Protein AF-A0A7W8PCU0-F1 (afdb_monomer_lite)

Radius of gyration: 30.77 Å; chains: 1; bounding box: 67×65×90 Å

Sequence (155 aa):
MNQNNLSNNHLSSGPSEPGVAPESAHLERESLQGPQSVIIDLGQAIRDFENNVKYARVDIDPGDVLSDISKEIISKDYDKDAVFDFISDLRFNLEEKVRPNQMACIADAIEKLGMALVERLRQHNIYHPETGRFEYGFYGFAPGNMAVFRTLMRR

Structure (mmCIF, N/CA/C/O backbone):
data_AF-A0A7W8PCU0-F1
#
_entry.id   AF-A0A7W8PCU0-F1
#
loop_
_atom_site.group_PDB
_atom_site.id
_atom_site.type_symbol
_atom_site.label_atom_id
_atom_site.label_alt_id
_atom_site.label_comp_id
_atom_site.label_asym_id
_atom_site.label_entity_id
_atom_site.label_seq_id
_atom_site.pdbx_PDB_ins_code
_atom_site.Cartn_x
_atom_site.Cartn_y
_atom_site.Cartn_z
_atom_site.occupancy
_atom_site.B_iso_or_equiv
_atom_site.auth_seq_id
_atom_site.auth_comp_id
_atom_site.auth_asym_id
_atom_site.auth_atom_id
_atom_site.pdbx_PDB_model_num
ATOM 1 N N . MET A 1 1 ? -46.628 53.446 62.497 1.00 39.62 1 MET A N 1
ATOM 2 C CA . MET A 1 1 ? -47.394 52.213 62.207 1.00 39.62 1 MET A CA 1
ATOM 3 C C . MET A 1 1 ? -46.435 51.055 62.461 1.00 39.62 1 MET A C 1
ATOM 5 O O . MET A 1 1 ? -45.470 50.965 61.728 1.00 39.62 1 MET A O 1
ATOM 9 N N . ASN A 1 2 ? -46.361 50.499 63.668 1.00 31.05 2 ASN A N 1
ATOM 10 C CA . ASN A 1 2 ? -47.228 49.529 64.360 1.00 31.05 2 ASN A CA 1
ATOM 11 C C . ASN A 1 2 ? -46.670 48.092 64.226 1.00 31.05 2 ASN A C 1
ATOM 13 O O . ASN A 1 2 ? -46.425 47.657 63.109 1.00 31.05 2 ASN A O 1
ATOM 17 N N . GLN A 1 3 ? -46.594 47.407 65.379 1.00 39.78 3 GLN A N 1
ATOM 18 C CA . GLN A 1 3 ? -46.360 45.967 65.645 1.00 39.78 3 GLN A CA 1
ATOM 19 C C . GLN A 1 3 ? -44.877 45.517 65.714 1.00 39.78 3 GLN A C 1
ATOM 21 O O . GLN A 1 3 ? -44.156 45.626 64.733 1.00 39.78 3 GLN A O 1
ATOM 26 N N . ASN A 1 4 ? -44.297 45.185 66.888 1.00 38.41 4 ASN A N 1
ATOM 27 C CA . ASN A 1 4 ? -44.536 44.022 67.787 1.00 38.41 4 ASN A CA 1
ATOM 28 C C . ASN A 1 4 ? -44.471 42.695 66.999 1.00 38.41 4 ASN A C 1
ATOM 30 O O . ASN A 1 4 ? -45.129 42.591 65.979 1.00 38.41 4 ASN A O 1
ATOM 34 N N . ASN A 1 5 ? -43.800 41.609 67.389 1.00 39.34 5 ASN A N 1
ATOM 35 C CA . ASN A 1 5 ? -43.296 41.136 68.679 1.00 39.34 5 ASN A CA 1
ATOM 36 C C . ASN A 1 5 ? -42.518 39.811 68.429 1.00 39.34 5 ASN A C 1
ATOM 38 O O . ASN A 1 5 ? -42.869 39.116 67.483 1.00 39.34 5 ASN A O 1
ATOM 42 N N . LEU A 1 6 ? -41.568 39.468 69.323 1.00 41.09 6 LEU A N 1
ATOM 43 C CA . LEU A 1 6 ? -41.321 38.134 69.946 1.00 41.09 6 LEU A CA 1
ATOM 44 C C . LEU A 1 6 ? -41.204 36.896 69.015 1.00 41.09 6 LEU A C 1
ATOM 46 O O . LEU A 1 6 ? -42.122 36.578 68.278 1.00 41.09 6 LEU A O 1
ATOM 50 N N . SER A 1 7 ? -40.154 36.070 69.018 1.00 41.12 7 SER A N 1
ATOM 51 C CA . SER A 1 7 ? -39.563 35.290 70.124 1.00 41.12 7 SER A CA 1
ATOM 52 C C . SER A 1 7 ? -38.415 34.457 69.513 1.00 41.12 7 SER A C 1
ATOM 54 O O . SER A 1 7 ? -38.594 33.885 68.445 1.00 41.12 7 SER A O 1
ATOM 56 N N . ASN A 1 8 ? -37.184 34.533 70.019 1.00 34.91 8 ASN A N 1
ATOM 57 C CA . ASN A 1 8 ? -36.578 33.722 71.091 1.00 34.91 8 ASN A CA 1
ATOM 58 C C . ASN A 1 8 ? -36.087 32.313 70.697 1.00 34.91 8 ASN A C 1
ATOM 60 O O . ASN A 1 8 ? -36.866 31.475 70.256 1.00 34.91 8 ASN A O 1
ATOM 64 N N . ASN A 1 9 ? -34.831 32.074 71.112 1.00 36.69 9 ASN A N 1
ATOM 65 C CA . ASN A 1 9 ? -34.204 30.804 71.512 1.00 36.69 9 ASN A CA 1
ATOM 66 C C . ASN A 1 9 ? -33.709 29.892 70.374 1.00 36.69 9 ASN A C 1
ATOM 68 O O . ASN A 1 9 ? -34.403 29.677 69.397 1.00 36.69 9 ASN A O 1
ATOM 72 N N . HIS A 1 10 ? -32.535 29.261 70.432 1.00 39.09 10 HIS A N 1
ATOM 73 C CA . HIS A 1 10 ? -31.482 29.117 71.447 1.00 39.09 10 HIS A CA 1
ATOM 74 C C . HIS A 1 10 ? -30.304 28.400 70.741 1.00 39.09 10 HIS A C 1
ATOM 76 O O . HIS A 1 10 ? -30.595 27.581 69.879 1.00 39.09 10 HIS A O 1
ATOM 82 N N . LEU A 1 11 ? -29.053 28.636 71.176 1.00 37.31 11 LEU A N 1
ATOM 83 C CA . LEU A 1 11 ? -27.883 27.717 71.162 1.00 37.31 11 LEU A CA 1
ATOM 84 C C . LEU A 1 11 ? -27.517 26.995 69.834 1.00 37.31 11 LEU A C 1
ATOM 86 O O . LEU A 1 11 ? -28.323 26.338 69.203 1.00 37.31 11 LEU A O 1
ATOM 90 N N . SER A 1 12 ? -26.269 26.933 69.379 1.00 40.34 12 SER A N 1
ATOM 91 C CA . SER A 1 12 ? -25.097 26.515 70.142 1.00 40.34 12 SER A CA 1
ATOM 92 C C . SER A 1 12 ? -23.844 26.710 69.288 1.00 40.34 12 SER A C 1
ATOM 94 O O . SER A 1 12 ? -23.849 26.452 68.086 1.00 40.34 12 SER A O 1
ATOM 96 N N . SER A 1 13 ? 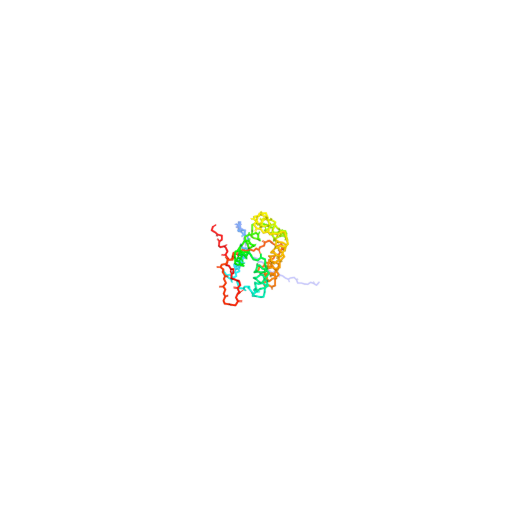-22.761 27.119 69.936 1.00 43.38 13 SER A N 1
ATOM 97 C CA . SER A 1 13 ? -21.401 27.109 69.406 1.00 43.38 13 SER A CA 1
ATOM 98 C C . SER A 1 13 ? -20.893 25.673 69.218 1.00 43.38 13 SER A C 1
ATOM 100 O O . SER A 1 13 ? -21.113 24.833 70.089 1.00 43.38 13 SER A O 1
ATOM 102 N N . GLY A 1 14 ? -20.139 25.405 68.148 1.00 36.16 14 GLY A N 1
ATOM 103 C CA . GLY A 1 14 ? -19.354 24.172 68.012 1.00 36.16 14 GLY A CA 1
ATOM 104 C C . GLY A 1 14 ? -18.757 23.973 66.608 1.00 36.16 14 GLY A C 1
ATOM 105 O O . GLY A 1 14 ? -19.518 24.041 65.648 1.00 36.16 14 GLY A O 1
ATOM 106 N N . PRO A 1 15 ? -17.432 23.756 66.456 1.00 57.03 15 PRO A N 1
ATOM 107 C CA . PRO A 1 15 ? -16.743 23.652 65.165 1.00 57.03 15 PRO A CA 1
ATOM 108 C C . PRO A 1 15 ? -16.577 22.192 64.701 1.00 57.03 15 PRO A C 1
ATOM 110 O O . PRO A 1 15 ? -16.322 21.312 65.517 1.00 57.03 15 PRO A O 1
ATOM 113 N N . SER A 1 16 ? -16.662 21.929 63.395 1.00 44.59 16 SER A N 1
ATOM 114 C CA . SER A 1 16 ? -16.265 20.673 62.715 1.00 44.59 16 SER A CA 1
ATOM 115 C C . SER A 1 16 ? -16.275 20.958 61.206 1.00 44.59 16 SER A C 1
ATOM 117 O O . SER A 1 16 ? -17.168 21.666 60.758 1.00 44.59 16 SER A O 1
ATOM 119 N N . GLU A 1 17 ? -15.431 20.499 60.295 1.00 48.00 17 GLU A N 1
ATOM 120 C CA . GLU A 1 17 ? -14.133 19.824 60.195 1.00 48.00 17 GLU A CA 1
ATOM 121 C C . GLU A 1 17 ? -13.763 19.954 58.684 1.00 48.00 17 GLU A C 1
ATOM 123 O O . GLU A 1 17 ? -14.628 20.321 57.877 1.00 48.00 17 GLU A O 1
ATOM 128 N N . PRO A 1 18 ? -12.517 19.697 58.244 1.00 50.34 18 PRO A N 1
ATOM 129 C CA . PRO A 1 18 ? -12.111 19.858 56.848 1.00 50.34 18 PRO A CA 1
ATOM 130 C C . PRO A 1 18 ? -12.595 18.665 56.008 1.00 50.34 18 PRO A C 1
ATOM 132 O O . PRO A 1 18 ? -11.964 17.612 55.953 1.00 50.34 18 PRO A O 1
ATOM 135 N N . GLY A 1 19 ? -13.743 18.828 55.353 1.00 38.81 19 GLY A N 1
ATOM 136 C CA . GLY A 1 19 ? -14.351 17.807 54.504 1.00 38.81 19 GLY A CA 1
ATOM 137 C C . GLY A 1 19 ? -13.893 17.888 53.048 1.00 38.81 19 GLY A C 1
ATOM 138 O O . GLY A 1 19 ? -14.448 18.663 52.284 1.00 38.81 19 GLY A O 1
ATOM 139 N N . VAL A 1 20 ? -12.886 17.075 52.718 1.00 47.38 20 VAL A N 1
ATOM 140 C CA . VAL A 1 20 ? -12.699 16.290 51.477 1.00 47.38 20 VAL A CA 1
ATOM 141 C C . VAL A 1 20 ? -12.870 16.999 50.113 1.00 47.38 20 VAL A C 1
ATOM 143 O O . VAL A 1 20 ? -13.933 17.478 49.736 1.00 47.38 20 VAL A O 1
ATOM 146 N N . ALA A 1 21 ? -11.778 16.974 49.341 1.00 44.09 21 ALA A N 1
ATOM 147 C CA . ALA A 1 21 ? -11.661 17.381 47.940 1.00 44.09 21 ALA A CA 1
ATOM 148 C C . ALA A 1 21 ? -12.776 16.824 47.023 1.00 44.09 21 ALA A C 1
ATOM 150 O O . ALA A 1 21 ? -13.285 15.732 47.280 1.00 44.09 21 ALA A O 1
ATOM 151 N N . PRO A 1 22 ? -13.125 17.543 45.935 1.00 45.47 22 PRO A N 1
ATOM 152 C CA . PRO A 1 22 ? -14.219 17.167 45.054 1.00 45.47 22 PRO A CA 1
ATOM 153 C C . PRO A 1 22 ? -13.980 15.796 44.427 1.00 45.47 22 PRO A C 1
ATOM 155 O O . PRO A 1 22 ? -12.948 15.525 43.808 1.00 45.47 22 PRO A O 1
ATOM 158 N N . GLU A 1 23 ? -14.987 14.958 44.629 1.00 42.47 23 GLU A N 1
ATOM 159 C CA . GLU A 1 23 ? -15.188 13.636 44.071 1.00 42.47 23 GLU A CA 1
ATOM 160 C C . GLU A 1 23 ? -14.942 13.657 42.559 1.00 42.47 23 GLU A C 1
ATOM 162 O O . GLU A 1 23 ? -15.680 14.258 41.781 1.00 42.47 23 GLU A O 1
ATOM 167 N N . SER A 1 24 ? -13.813 13.054 42.193 1.00 40.44 24 SER A N 1
ATOM 168 C CA . SER A 1 24 ? -13.523 12.367 40.943 1.00 40.44 24 SER A CA 1
ATOM 169 C C . SER A 1 24 ? -14.525 12.627 39.819 1.00 40.44 24 SER A C 1
ATOM 171 O O . SER A 1 24 ? -15.542 11.945 39.706 1.00 40.44 24 SER A O 1
ATOM 173 N N . ALA A 1 25 ? -14.153 13.527 38.908 1.00 43.81 25 ALA A N 1
ATOM 174 C CA . ALA A 1 25 ? -14.577 13.442 37.521 1.00 43.81 25 ALA A CA 1
ATOM 175 C C . ALA A 1 25 ? -14.128 12.075 36.978 1.00 43.81 25 ALA A C 1
ATOM 177 O O . ALA A 1 25 ? -13.046 11.924 36.409 1.00 43.81 25 ALA A O 1
ATOM 178 N N . HIS A 1 26 ? -14.950 11.053 37.206 1.00 38.81 26 HIS A N 1
ATOM 179 C CA . HIS A 1 26 ? -14.924 9.806 36.472 1.00 38.81 26 HIS A CA 1
ATOM 180 C C . HIS A 1 26 ? -15.465 10.152 35.085 1.00 38.81 26 HIS A C 1
ATOM 182 O O . HIS A 1 26 ? -16.617 9.895 34.757 1.00 38.81 26 HIS A O 1
ATOM 188 N N . LEU A 1 27 ? -14.636 10.845 34.293 1.00 43.34 27 LEU A N 1
ATOM 189 C CA . LEU A 1 27 ? -14.770 10.798 32.851 1.00 43.34 27 LEU A CA 1
ATOM 190 C C . LEU A 1 27 ? -14.715 9.309 32.537 1.00 43.34 27 LEU A C 1
ATOM 192 O O . LEU A 1 27 ? -13.662 8.683 32.705 1.00 43.34 27 LEU A O 1
ATOM 196 N N . GLU A 1 28 ? -15.860 8.752 32.154 1.00 41.62 28 GLU A N 1
ATOM 197 C CA . GLU A 1 28 ? -15.920 7.560 31.336 1.00 41.62 28 GLU A CA 1
ATOM 198 C C . GLU A 1 28 ? -14.865 7.747 30.250 1.00 41.62 28 GLU A C 1
ATOM 200 O O . GLU A 1 28 ? -15.032 8.487 29.283 1.00 41.62 28 GLU A O 1
ATOM 205 N N . ARG A 1 29 ? -13.707 7.116 30.451 1.00 46.59 29 ARG A N 1
ATOM 206 C CA . ARG A 1 29 ? -12.820 6.764 29.360 1.00 46.59 29 ARG A CA 1
ATOM 207 C C . ARG A 1 29 ? -13.580 5.680 28.624 1.00 46.59 29 ARG A C 1
ATOM 209 O O . ARG A 1 29 ? -13.278 4.500 28.794 1.00 46.59 29 ARG A O 1
AT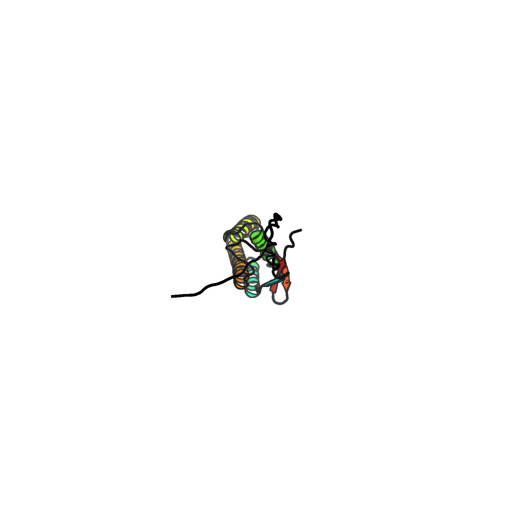OM 216 N N . GLU A 1 30 ? -14.617 6.080 27.889 1.00 41.72 30 GLU A N 1
ATOM 217 C CA . GLU A 1 30 ? -15.169 5.262 26.829 1.00 41.72 30 GLU A CA 1
ATOM 218 C C . GLU A 1 30 ? -13.954 4.802 26.043 1.00 41.72 30 GLU A C 1
ATOM 220 O O . GLU A 1 30 ? -13.163 5.598 25.529 1.00 41.72 30 GLU A O 1
ATOM 225 N N . SER A 1 31 ? -13.708 3.503 26.134 1.00 45.09 31 SER A N 1
ATOM 226 C CA . SER A 1 31 ? -12.626 2.841 25.447 1.00 45.09 31 SER A CA 1
ATOM 227 C C . SER A 1 31 ? -12.774 3.193 23.971 1.00 45.09 31 SER A C 1
ATOM 229 O O . SER A 1 31 ? -13.608 2.620 23.277 1.00 45.09 31 SER A O 1
ATOM 231 N N . LEU A 1 32 ? -11.967 4.143 23.491 1.00 48.88 32 LEU A N 1
ATOM 232 C CA . LEU A 1 32 ? -11.763 4.474 22.077 1.00 48.88 32 LEU A CA 1
ATOM 233 C C . LEU A 1 32 ? -11.076 3.302 21.343 1.00 48.88 32 LEU A C 1
ATOM 235 O O . LEU A 1 32 ? -10.214 3.505 20.491 1.00 48.88 32 LEU A O 1
ATOM 239 N N . GLN A 1 33 ? -11.398 2.056 21.699 1.00 57.66 33 GLN A N 1
ATOM 240 C CA . GLN A 1 33 ? -10.966 0.878 20.970 1.00 57.66 33 GLN A CA 1
ATOM 241 C C . GLN A 1 33 ? -11.766 0.832 19.675 1.00 57.66 33 GLN A C 1
ATOM 243 O O . GLN A 1 33 ? -12.905 0.369 19.634 1.00 57.66 33 GLN A O 1
ATOM 248 N N . GLY A 1 34 ? -11.147 1.341 18.610 1.00 65.94 34 GLY A N 1
ATOM 249 C CA . GLY A 1 34 ? -11.588 1.083 17.247 1.00 65.94 34 GLY A CA 1
ATOM 250 C C . GLY A 1 34 ? -11.712 -0.424 16.965 1.00 65.94 34 GLY A C 1
ATOM 251 O O . GLY A 1 34 ? -11.268 -1.261 17.760 1.00 65.94 34 GLY A O 1
ATOM 252 N N . PRO A 1 35 ? -12.336 -0.798 15.838 1.00 77.69 35 PRO A N 1
ATOM 253 C CA . PRO A 1 35 ? -12.535 -2.200 15.484 1.00 77.69 35 PRO A CA 1
ATOM 254 C C . PRO A 1 35 ? -11.206 -2.970 15.476 1.00 77.69 35 PRO A C 1
ATOM 256 O O . PRO A 1 35 ? -10.194 -2.461 15.022 1.00 77.69 35 PRO A O 1
ATOM 259 N N . GLN A 1 36 ? -11.189 -4.229 15.923 1.00 82.69 36 GLN A N 1
ATOM 260 C CA . GLN A 1 36 ? -9.958 -5.045 15.908 1.00 82.69 36 GLN A CA 1
ATOM 261 C C . GLN A 1 36 ? -9.470 -5.384 14.494 1.00 82.69 36 GLN A C 1
ATOM 263 O O . GLN A 1 36 ? -8.336 -5.821 14.288 1.00 82.69 36 GLN A O 1
ATOM 268 N N . SER A 1 37 ? -10.346 -5.266 13.503 1.00 86.69 37 SER A N 1
ATOM 269 C CA . SER A 1 37 ? -10.033 -5.526 12.107 1.00 86.69 37 SER A CA 1
ATOM 270 C C . SER A 1 37 ? -10.867 -4.624 11.221 1.00 86.69 37 SER A C 1
ATOM 272 O O . SER A 1 37 ? -12.041 -4.389 11.498 1.00 86.69 37 SER A O 1
ATOM 274 N N . VAL A 1 38 ? -10.262 -4.161 10.138 1.00 88.94 38 VAL A N 1
ATOM 275 C CA . VAL A 1 38 ? -10.919 -3.364 9.110 1.00 88.94 38 VAL A CA 1
ATOM 276 C C . VAL A 1 38 ? -10.687 -4.023 7.762 1.00 88.94 38 VAL A C 1
ATOM 278 O O . VAL A 1 38 ? -9.623 -4.585 7.501 1.00 88.94 38 VAL A O 1
ATOM 281 N N . ILE A 1 39 ? -11.715 -3.995 6.924 1.00 90.75 39 ILE A N 1
ATOM 282 C CA . ILE A 1 39 ? -11.669 -4.541 5.573 1.00 90.75 39 ILE A CA 1
ATOM 283 C C . ILE A 1 39 ? -11.799 -3.360 4.626 1.00 90.75 39 ILE A C 1
ATOM 285 O O . ILE A 1 39 ? -12.774 -2.615 4.697 1.00 90.75 39 ILE A O 1
ATOM 289 N N . ILE A 1 40 ? -10.802 -3.191 3.767 1.00 90.62 40 ILE A N 1
ATOM 290 C CA . ILE A 1 40 ? -10.710 -2.088 2.823 1.00 90.62 40 ILE A CA 1
ATOM 291 C C . ILE A 1 40 ? -10.815 -2.649 1.409 1.00 90.62 40 ILE A C 1
ATOM 293 O O . ILE A 1 40 ? -10.019 -3.496 0.997 1.00 90.62 40 ILE A O 1
ATOM 297 N N . ASP A 1 41 ? -11.802 -2.173 0.653 1.00 91.88 41 ASP A N 1
ATOM 298 C CA . ASP A 1 41 ? -11.937 -2.537 -0.754 1.00 91.88 41 ASP A CA 1
ATOM 299 C C . ASP A 1 41 ? -10.886 -1.807 -1.604 1.00 91.88 41 ASP A C 1
ATOM 301 O O . ASP A 1 41 ? -11.009 -0.616 -1.922 1.00 91.88 41 ASP A O 1
ATOM 305 N N . LEU A 1 42 ? -9.854 -2.565 -1.973 1.00 91.31 42 LEU A N 1
ATOM 306 C CA . LEU A 1 42 ? -8.796 -2.179 -2.903 1.00 91.31 42 LEU A CA 1
ATOM 307 C C . LEU A 1 42 ? -8.824 -3.024 -4.180 1.00 91.31 42 LEU A C 1
ATOM 309 O O . LEU A 1 42 ? -7.863 -2.994 -4.945 1.00 91.31 42 LEU A O 1
ATOM 313 N N . GLY A 1 43 ? -9.905 -3.763 -4.450 1.00 90.88 43 GLY A N 1
ATOM 314 C CA . GLY A 1 43 ? -9.919 -4.772 -5.509 1.00 90.88 43 GLY A CA 1
ATOM 315 C C . GLY A 1 43 ? -9.606 -4.201 -6.894 1.00 90.88 43 GLY A C 1
ATOM 316 O O . GLY A 1 43 ? -8.878 -4.815 -7.672 1.00 90.88 43 GLY A O 1
ATOM 317 N N . GLN A 1 44 ? -10.094 -2.995 -7.203 1.00 91.69 44 GLN A N 1
ATOM 318 C CA . GLN A 1 44 ? -9.743 -2.321 -8.456 1.00 91.69 44 GLN A CA 1
ATOM 319 C C . GLN A 1 44 ? -8.275 -1.875 -8.486 1.00 91.69 44 GLN A C 1
ATOM 321 O O . GLN A 1 44 ? -7.579 -2.184 -9.447 1.00 91.69 44 GLN A O 1
ATOM 326 N N . ALA A 1 45 ? -7.793 -1.229 -7.422 1.00 90.25 45 ALA A N 1
ATOM 327 C CA . ALA A 1 45 ? -6.415 -0.749 -7.334 1.00 90.25 45 ALA A CA 1
ATOM 328 C C . ALA A 1 45 ? -5.394 -1.898 -7.410 1.00 90.25 45 ALA A C 1
ATOM 330 O O . ALA A 1 45 ? -4.378 -1.772 -8.085 1.00 90.25 45 ALA A O 1
ATOM 331 N N . ILE A 1 46 ? -5.693 -3.040 -6.784 1.00 92.94 46 ILE A N 1
ATOM 332 C CA . ILE A 1 46 ? -4.864 -4.250 -6.843 1.00 92.94 46 ILE A CA 1
ATOM 333 C C . ILE A 1 46 ? -4.847 -4.829 -8.258 1.00 92.94 46 ILE A C 1
ATOM 335 O O . ILE A 1 46 ? -3.780 -5.162 -8.761 1.00 92.94 46 ILE A O 1
ATOM 339 N N . ARG A 1 47 ? -5.998 -4.906 -8.939 1.00 91.19 47 ARG A N 1
ATOM 340 C CA . ARG A 1 47 ? -6.042 -5.374 -10.336 1.00 91.19 47 ARG A CA 1
ATOM 341 C C . ARG A 1 47 ? -5.230 -4.472 -11.263 1.00 91.19 47 ARG A C 1
ATOM 343 O O . ARG A 1 47 ? -4.507 -4.972 -12.122 1.00 91.19 47 ARG A O 1
ATOM 350 N N . ASP A 1 48 ? -5.334 -3.159 -11.087 1.00 90.69 48 ASP A N 1
ATOM 351 C CA . ASP A 1 48 ? -4.574 -2.194 -11.882 1.00 90.69 48 ASP A CA 1
ATOM 352 C C . ASP A 1 48 ? -3.072 -2.303 -11.592 1.00 90.69 48 ASP A C 1
ATOM 354 O O . ASP A 1 48 ? -2.265 -2.329 -12.523 1.00 90.69 48 ASP A O 1
ATOM 358 N N . PHE A 1 49 ? -2.695 -2.460 -10.320 1.00 91.00 49 PHE A N 1
ATOM 359 C CA . PHE A 1 49 ? -1.325 -2.751 -9.907 1.00 91.00 49 PHE A CA 1
ATOM 360 C C . PHE A 1 49 ? -0.795 -4.027 -10.576 1.00 91.00 49 PHE A C 1
ATOM 362 O O . PHE A 1 49 ? 0.190 -3.969 -11.309 1.00 91.00 49 PHE A O 1
ATOM 369 N N . GLU A 1 50 ? -1.480 -5.160 -10.420 1.00 90.38 50 GLU A N 1
ATOM 370 C CA . GLU A 1 50 ? -1.066 -6.446 -10.992 1.00 90.38 50 GLU A CA 1
ATOM 371 C C . GLU A 1 50 ? -0.902 -6.377 -12.515 1.00 90.38 50 GLU A C 1
ATOM 373 O O . GLU A 1 50 ? 0.037 -6.952 -13.068 1.00 90.38 50 GLU A O 1
ATOM 378 N N . ASN A 1 51 ? -1.790 -5.663 -13.211 1.00 88.75 51 ASN A N 1
ATOM 379 C CA . ASN A 1 51 ? -1.695 -5.478 -14.658 1.00 88.75 51 ASN A CA 1
ATOM 380 C C . ASN A 1 51 ? -0.439 -4.686 -15.053 1.00 88.75 51 ASN A C 1
ATOM 382 O O . ASN A 1 51 ? 0.262 -5.070 -15.994 1.00 88.75 51 ASN A O 1
ATOM 386 N N . ASN A 1 52 ? -0.124 -3.618 -14.317 1.00 85.56 52 ASN A N 1
ATOM 387 C CA . ASN A 1 52 ? 1.056 -2.790 -14.568 1.00 85.56 52 ASN A CA 1
ATOM 388 C C . ASN A 1 52 ? 2.361 -3.537 -14.261 1.00 85.56 52 ASN A C 1
ATOM 390 O O . ASN A 1 52 ? 3.311 -3.485 -15.046 1.00 85.56 52 ASN A O 1
ATOM 394 N N . VAL A 1 53 ? 2.406 -4.286 -13.159 1.00 83.38 53 VAL A N 1
ATOM 395 C CA . VAL A 1 53 ? 3.606 -5.030 -12.754 1.00 83.38 53 VAL A CA 1
ATOM 396 C C . VAL A 1 53 ? 3.846 -6.247 -13.663 1.00 83.38 53 VAL A C 1
ATOM 398 O O . VAL A 1 53 ? 4.985 -6.488 -14.077 1.00 83.38 53 VAL A O 1
ATOM 401 N N . LYS A 1 54 ? 2.785 -6.942 -14.111 1.00 82.25 54 LYS A N 1
ATOM 402 C CA . LYS A 1 54 ? 2.882 -7.989 -15.152 1.00 82.25 54 LYS A CA 1
ATOM 403 C C . LYS A 1 54 ? 3.468 -7.446 -16.451 1.00 82.25 54 LYS A C 1
ATOM 405 O O . LYS A 1 54 ? 4.315 -8.098 -17.063 1.00 82.25 54 LYS A O 1
ATOM 410 N N . TYR A 1 55 ? 3.052 -6.250 -16.868 1.00 75.06 55 TYR A N 1
ATOM 411 C CA . TYR A 1 55 ? 3.616 -5.594 -18.048 1.00 75.06 55 TYR A CA 1
ATOM 412 C C . TYR A 1 55 ? 5.109 -5.280 -17.867 1.00 75.06 55 TYR A C 1
ATOM 414 O O . TYR A 1 55 ? 5.909 -5.470 -18.787 1.00 75.06 55 TYR A O 1
ATOM 422 N N . ALA A 1 56 ? 5.507 -4.883 -16.656 1.00 74.31 56 ALA A N 1
ATOM 423 C CA . ALA A 1 56 ? 6.901 -4.665 -16.295 1.00 74.31 56 ALA A CA 1
ATOM 424 C C . ALA A 1 56 ? 7.727 -5.965 -16.181 1.00 74.31 56 ALA A C 1
ATOM 426 O O . ALA A 1 56 ? 8.953 -5.880 -16.132 1.00 74.31 56 ALA A O 1
ATOM 427 N N . ARG A 1 57 ? 7.097 -7.152 -16.235 1.00 76.81 57 ARG A N 1
ATOM 428 C CA . ARG A 1 57 ? 7.727 -8.480 -16.073 1.00 76.81 57 ARG A CA 1
ATOM 429 C C . ARG A 1 57 ? 8.496 -8.626 -14.757 1.00 76.81 57 ARG A C 1
ATOM 431 O O . ARG A 1 57 ? 9.545 -9.266 -14.723 1.00 76.81 57 ARG A O 1
ATOM 438 N N . VAL A 1 58 ? 7.974 -8.020 -13.699 1.00 72.12 58 VAL A N 1
ATOM 439 C CA . VAL A 1 58 ? 8.500 -8.169 -12.340 1.00 72.12 58 VAL A CA 1
ATOM 440 C C . VAL A 1 58 ? 7.475 -8.944 -11.524 1.00 72.12 58 VAL A C 1
ATOM 442 O O . VAL A 1 58 ? 6.281 -8.872 -11.801 1.00 72.12 58 VAL A O 1
ATOM 445 N N . ASP A 1 59 ? 7.948 -9.733 -10.572 1.00 79.62 59 ASP A N 1
ATOM 446 C CA . ASP A 1 59 ? 7.094 -10.464 -9.644 1.00 79.62 59 ASP A CA 1
ATOM 447 C C . ASP A 1 59 ? 7.060 -9.680 -8.330 1.00 79.62 59 ASP A C 1
ATOM 449 O O . ASP A 1 59 ? 8.011 -9.727 -7.550 1.00 79.62 59 ASP A O 1
ATOM 453 N N . ILE A 1 60 ? 6.031 -8.846 -8.161 1.00 82.50 60 ILE A N 1
ATOM 454 C CA . ILE A 1 60 ? 5.796 -8.073 -6.936 1.00 82.50 60 ILE A CA 1
ATOM 455 C C . ILE A 1 60 ? 4.387 -8.401 -6.469 1.00 82.50 60 ILE A C 1
ATOM 457 O O . ILE A 1 60 ? 3.418 -8.134 -7.187 1.00 82.50 60 ILE A O 1
ATOM 461 N N . ASP A 1 61 ? 4.284 -8.967 -5.272 1.00 87.44 61 ASP A N 1
ATOM 462 C CA . ASP A 1 61 ? 3.000 -9.280 -4.667 1.00 87.44 61 ASP A CA 1
ATOM 463 C C . ASP A 1 61 ? 2.345 -7.994 -4.120 1.00 87.44 61 ASP A C 1
ATOM 465 O O . ASP A 1 61 ? 2.992 -7.213 -3.412 1.00 87.44 61 ASP A O 1
ATOM 469 N N . PRO A 1 62 ? 1.063 -7.729 -4.429 1.00 88.75 62 PRO A N 1
ATOM 470 C CA . PRO A 1 62 ? 0.368 -6.554 -3.909 1.00 88.75 62 PRO A CA 1
ATOM 471 C C . PRO A 1 62 ? 0.242 -6.568 -2.379 1.00 88.75 62 PRO A C 1
ATOM 473 O O . PRO A 1 62 ? 0.155 -5.508 -1.765 1.00 88.75 62 PRO A O 1
ATOM 476 N N . GLY A 1 63 ? 0.214 -7.742 -1.748 1.00 88.56 63 GLY A N 1
ATOM 477 C CA . GLY A 1 63 ? 0.176 -7.901 -0.298 1.00 88.56 63 GLY A CA 1
ATOM 478 C C . GLY A 1 63 ? 1.479 -7.481 0.370 1.00 88.56 63 GLY A C 1
ATOM 479 O O . GLY A 1 63 ? 1.424 -6.819 1.406 1.00 88.56 63 GLY A O 1
ATOM 480 N N . ASP A 1 64 ? 2.627 -7.776 -0.241 1.00 87.44 64 ASP A N 1
ATOM 481 C CA . ASP A 1 64 ? 3.928 -7.285 0.234 1.00 87.44 64 ASP A CA 1
ATOM 482 C C . ASP A 1 64 ? 3.972 -5.753 0.187 1.00 87.44 64 ASP A C 1
ATOM 484 O O . ASP A 1 64 ? 4.289 -5.104 1.184 1.00 87.44 64 ASP A O 1
ATOM 488 N N . VAL A 1 65 ? 3.518 -5.163 -0.926 1.00 85.81 65 VAL A N 1
ATOM 489 C CA . VAL A 1 65 ? 3.418 -3.702 -1.078 1.00 85.81 65 VAL A CA 1
ATOM 490 C C . VAL A 1 65 ? 2.490 -3.091 -0.027 1.00 85.81 65 VAL A C 1
ATOM 492 O O . VAL A 1 65 ? 2.851 -2.111 0.618 1.00 85.81 65 VAL A O 1
ATOM 495 N N . LEU A 1 66 ? 1.304 -3.663 0.192 1.00 89.00 66 LEU A N 1
ATOM 496 C CA . LEU A 1 66 ? 0.371 -3.166 1.208 1.00 89.00 66 LEU A CA 1
ATOM 497 C C . LEU A 1 66 ? 0.907 -3.351 2.631 1.00 89.00 66 LEU A C 1
ATOM 499 O O . LEU A 1 66 ? 0.660 -2.498 3.485 1.00 89.00 66 LEU A O 1
ATOM 503 N N . SER A 1 67 ? 1.641 -4.434 2.895 1.00 87.69 67 SER A N 1
ATOM 504 C CA . SER A 1 67 ? 2.312 -4.657 4.174 1.00 87.69 67 SER A CA 1
ATOM 505 C C . SER A 1 67 ? 3.332 -3.565 4.445 1.00 87.69 67 SER A C 1
ATOM 507 O O . SER A 1 67 ? 3.272 -2.927 5.497 1.00 87.69 67 SER A O 1
ATOM 509 N N . ASP A 1 68 ? 4.213 -3.296 3.492 1.00 84.31 68 ASP A N 1
ATOM 510 C CA . ASP A 1 68 ? 5.290 -2.329 3.673 1.00 84.31 68 ASP A CA 1
ATOM 511 C C . ASP A 1 68 ? 4.769 -0.894 3.713 1.00 84.31 68 ASP A C 1
ATOM 513 O O . ASP A 1 68 ? 5.105 -0.161 4.642 1.00 84.31 68 ASP A O 1
ATOM 517 N N . ILE A 1 69 ? 3.834 -0.527 2.831 1.00 82.06 69 ILE A N 1
ATOM 518 C CA . ILE A 1 69 ? 3.148 0.770 2.909 1.00 82.06 69 ILE A CA 1
ATOM 519 C C . ILE A 1 69 ? 2.458 0.930 4.269 1.00 82.06 69 ILE A C 1
ATOM 521 O O . ILE A 1 69 ? 2.559 1.989 4.883 1.00 82.06 69 ILE A O 1
ATOM 525 N N . SER A 1 70 ? 1.786 -0.108 4.785 1.00 82.62 70 SER A N 1
ATOM 526 C CA . SER A 1 70 ? 1.139 -0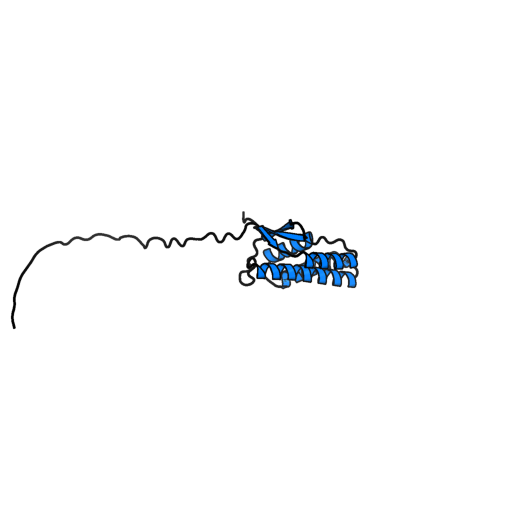.016 6.100 1.00 82.62 70 SER A CA 1
ATOM 527 C C . SER A 1 70 ? 2.147 0.243 7.222 1.00 82.62 70 SER A C 1
ATOM 529 O O . SER A 1 70 ? 1.884 1.090 8.071 1.00 82.62 70 SER A O 1
ATOM 531 N N . LYS A 1 71 ? 3.317 -0.413 7.198 1.00 80.81 71 LYS A N 1
ATOM 532 C CA . LYS A 1 71 ? 4.397 -0.197 8.176 1.00 80.81 71 LYS A CA 1
ATOM 533 C C . LYS A 1 71 ? 4.966 1.213 8.090 1.00 80.81 71 LYS A C 1
ATOM 535 O O . LYS A 1 71 ? 5.178 1.821 9.133 1.00 80.81 71 LYS A O 1
ATOM 540 N N . GLU A 1 72 ? 5.175 1.737 6.885 1.00 75.94 72 GLU A N 1
ATOM 541 C CA . GLU A 1 72 ? 5.660 3.107 6.693 1.00 75.94 72 GLU A CA 1
ATOM 542 C C . GLU A 1 72 ? 4.652 4.134 7.224 1.00 75.94 72 GLU A C 1
ATOM 544 O O . GLU A 1 72 ? 5.040 5.049 7.948 1.00 75.94 72 GLU A O 1
ATOM 549 N N . ILE A 1 73 ? 3.352 3.928 6.971 1.00 73.62 73 ILE A N 1
ATOM 550 C CA . ILE A 1 73 ? 2.273 4.769 7.523 1.00 73.62 73 ILE A CA 1
ATOM 551 C C . ILE A 1 73 ? 2.247 4.721 9.065 1.00 73.62 73 ILE A C 1
ATOM 553 O O . ILE A 1 73 ? 1.880 5.709 9.694 1.00 73.62 73 ILE A O 1
ATOM 557 N N . ILE A 1 74 ? 2.619 3.591 9.682 1.00 72.44 74 ILE A N 1
ATOM 558 C CA . ILE A 1 74 ? 2.701 3.438 11.147 1.00 72.44 74 ILE A CA 1
ATOM 559 C C . ILE A 1 74 ? 3.971 4.081 11.723 1.00 72.44 74 ILE A C 1
ATOM 561 O O . ILE A 1 74 ? 3.926 4.691 12.789 1.00 72.44 74 ILE A O 1
ATOM 565 N N . SER A 1 75 ? 5.122 3.854 11.082 1.00 64.12 75 SER A N 1
ATOM 566 C CA . SER A 1 75 ? 6.447 4.163 11.636 1.00 64.12 75 SER A CA 1
ATOM 567 C C . SER A 1 75 ? 6.824 5.630 11.505 1.00 64.12 75 SER A C 1
ATOM 569 O O . SER A 1 75 ? 7.596 6.134 12.322 1.00 64.12 75 SER A O 1
ATOM 571 N N . LYS A 1 76 ? 6.355 6.297 10.455 1.00 59.28 76 LYS A N 1
ATOM 572 C CA . LYS A 1 76 ? 6.579 7.721 10.261 1.00 59.28 76 LYS A CA 1
ATOM 573 C C . LYS A 1 76 ? 5.301 8.414 10.703 1.00 59.28 76 LYS A C 1
ATOM 575 O O . LYS A 1 76 ? 4.252 8.178 10.110 1.00 59.28 76 LYS A O 1
ATOM 580 N N . ASP A 1 77 ? 5.387 9.234 11.754 1.00 53.09 77 ASP A N 1
ATOM 581 C CA . ASP A 1 77 ? 4.365 10.235 12.078 1.00 53.09 77 ASP A CA 1
ATOM 582 C C . ASP A 1 77 ? 4.154 11.092 10.823 1.00 53.09 77 ASP A C 1
ATOM 584 O O . ASP A 1 77 ? 4.889 12.040 10.580 1.00 53.09 77 ASP A O 1
ATOM 588 N N . TYR A 1 78 ? 3.206 10.653 9.997 1.00 52.22 78 TYR A N 1
ATOM 589 C CA . TYR A 1 78 ? 2.681 11.253 8.781 1.00 52.22 78 TYR A CA 1
ATOM 590 C C . TYR A 1 78 ? 3.629 12.139 7.949 1.00 52.22 78 TYR A C 1
ATOM 592 O O . TYR A 1 78 ? 3.855 13.302 8.268 1.00 52.22 78 TYR A O 1
ATOM 600 N N . ASP A 1 79 ? 3.960 11.670 6.746 1.00 49.69 79 ASP A N 1
ATOM 601 C CA . ASP A 1 79 ? 3.986 12.557 5.581 1.00 49.69 79 ASP A CA 1
ATOM 602 C C . ASP A 1 79 ? 3.445 11.803 4.356 1.00 49.69 79 ASP A C 1
ATOM 604 O O . ASP A 1 79 ? 3.545 10.574 4.276 1.00 49.69 79 ASP A O 1
ATOM 608 N N . LYS A 1 80 ? 2.874 12.525 3.383 1.00 52.53 80 LYS A N 1
ATOM 609 C CA . LYS A 1 80 ? 2.606 11.996 2.031 1.00 52.53 80 LYS A CA 1
ATOM 610 C C . LYS A 1 80 ? 3.855 11.340 1.440 1.00 52.53 80 LYS A C 1
ATOM 612 O O . LYS A 1 80 ? 3.730 10.445 0.606 1.00 52.53 80 LYS A O 1
ATOM 617 N N . ASP A 1 81 ? 5.020 11.740 1.935 1.00 61.50 81 ASP A N 1
ATOM 618 C CA . ASP A 1 81 ? 6.315 11.185 1.593 1.00 61.50 81 ASP A CA 1
ATOM 619 C C . ASP A 1 81 ? 6.503 9.730 2.035 1.00 61.50 81 ASP A C 1
ATOM 621 O O . ASP A 1 81 ? 7.326 9.063 1.442 1.00 61.50 81 ASP A O 1
ATOM 625 N N . ALA A 1 82 ? 5.718 9.148 2.951 1.00 66.38 82 ALA A N 1
ATOM 626 C CA . ALA A 1 82 ? 5.900 7.738 3.340 1.00 66.38 82 ALA A CA 1
ATOM 627 C C . ALA A 1 82 ? 5.729 6.758 2.157 1.00 66.38 82 ALA A C 1
ATOM 629 O O . ALA A 1 82 ? 6.482 5.794 2.014 1.00 66.38 82 ALA A O 1
ATOM 630 N N . VAL A 1 83 ? 4.766 7.030 1.264 1.00 69.31 83 VAL A N 1
ATOM 631 C CA . VAL A 1 83 ? 4.594 6.256 0.021 1.00 69.31 83 VAL A CA 1
ATOM 632 C C . VAL A 1 83 ? 5.735 6.554 -0.958 1.00 69.31 83 VAL A C 1
ATOM 634 O O . VAL A 1 83 ? 6.247 5.633 -1.591 1.00 69.31 83 VAL A O 1
ATOM 637 N N . PHE A 1 84 ? 6.173 7.813 -1.061 1.00 69.81 84 PHE A N 1
ATOM 638 C CA . PHE A 1 84 ? 7.287 8.208 -1.933 1.00 69.81 84 PHE A CA 1
ATOM 639 C C . PHE A 1 84 ? 8.647 7.671 -1.461 1.00 69.81 84 PHE A C 1
ATOM 641 O O . PHE A 1 84 ? 9.483 7.313 -2.292 1.00 69.81 84 PHE A O 1
ATOM 648 N N . ASP A 1 85 ? 8.853 7.555 -0.155 1.00 71.19 85 ASP A N 1
ATOM 649 C CA . ASP A 1 85 ? 10.027 6.980 0.490 1.00 71.19 85 ASP A CA 1
ATOM 650 C C . ASP A 1 85 ? 10.079 5.482 0.212 1.00 71.19 85 ASP A C 1
ATOM 652 O O . ASP A 1 85 ? 11.089 4.996 -0.289 1.00 71.19 85 ASP A O 1
ATOM 656 N N . PHE A 1 86 ? 8.964 4.764 0.407 1.00 72.81 86 PHE A N 1
ATOM 657 C CA . PHE A 1 86 ? 8.871 3.352 0.025 1.00 72.81 86 PHE A CA 1
ATOM 658 C C . PHE A 1 86 ? 9.175 3.147 -1.463 1.00 72.81 86 PHE A C 1
ATOM 660 O O . PHE A 1 86 ? 9.927 2.247 -1.835 1.00 72.81 86 PHE A O 1
ATOM 667 N N . ILE A 1 87 ? 8.624 3.998 -2.335 1.00 71.62 87 ILE A N 1
ATOM 668 C CA . ILE A 1 87 ? 8.907 3.945 -3.774 1.00 71.62 87 ILE A CA 1
ATOM 669 C C . ILE A 1 87 ? 10.389 4.218 -4.053 1.00 71.62 87 ILE A C 1
ATOM 671 O O . ILE A 1 87 ? 10.962 3.579 -4.935 1.00 71.62 87 ILE A O 1
ATOM 675 N N . SER A 1 88 ? 11.017 5.137 -3.320 1.00 74.12 88 SER A N 1
ATOM 676 C CA . SER A 1 88 ? 12.440 5.463 -3.462 1.00 74.12 88 SER A CA 1
ATOM 677 C C . SER A 1 88 ? 13.334 4.303 -3.020 1.00 74.12 88 SER A C 1
ATOM 679 O O . SER A 1 88 ? 14.251 3.931 -3.755 1.00 74.12 88 SER A O 1
ATOM 681 N N . ASP A 1 89 ? 13.018 3.669 -1.892 1.00 77.25 89 ASP A N 1
ATOM 682 C CA . ASP A 1 89 ? 13.723 2.491 -1.383 1.00 77.25 89 ASP A CA 1
ATOM 683 C C . ASP A 1 89 ? 13.541 1.287 -2.311 1.00 77.25 89 ASP A C 1
ATOM 685 O O . ASP A 1 89 ? 14.499 0.588 -2.654 1.00 77.25 89 ASP A O 1
ATOM 689 N N . LEU A 1 90 ? 12.319 1.057 -2.796 1.00 73.06 90 LEU A N 1
ATOM 690 C CA . LEU A 1 90 ? 12.062 -0.001 -3.762 1.00 73.06 90 LEU A CA 1
ATOM 691 C C . LEU A 1 90 ? 12.781 0.269 -5.083 1.00 73.06 90 LEU A C 1
ATOM 693 O O . LEU A 1 90 ? 13.354 -0.653 -5.665 1.00 73.06 90 LEU A O 1
ATOM 697 N N . ARG A 1 91 ? 12.781 1.521 -5.552 1.00 70.75 91 ARG A N 1
ATOM 698 C CA . ARG A 1 91 ? 13.530 1.919 -6.741 1.00 70.75 91 ARG A CA 1
ATOM 699 C C . ARG A 1 91 ? 14.998 1.573 -6.575 1.00 70.75 91 ARG A C 1
ATOM 701 O O . ARG A 1 91 ? 15.532 0.918 -7.460 1.00 70.75 91 ARG A O 1
ATOM 708 N N . PHE A 1 92 ? 15.608 1.929 -5.449 1.00 71.75 92 PHE A N 1
ATOM 709 C CA . PHE A 1 92 ? 16.997 1.587 -5.152 1.00 71.75 92 PHE A CA 1
ATOM 710 C C . PHE A 1 92 ? 17.239 0.066 -5.189 1.00 71.75 92 PHE A C 1
ATOM 712 O O . PHE A 1 92 ? 18.196 -0.402 -5.801 1.00 71.75 92 PHE A O 1
ATOM 719 N N . ASN A 1 93 ? 16.323 -0.726 -4.626 1.00 72.25 93 ASN A N 1
ATOM 720 C CA . ASN A 1 93 ? 16.432 -2.190 -4.583 1.00 72.25 93 ASN A CA 1
ATOM 721 C C . ASN A 1 93 ? 16.197 -2.889 -5.938 1.00 72.25 93 ASN A C 1
ATOM 723 O O . ASN A 1 93 ? 16.640 -4.027 -6.141 1.00 72.25 93 ASN A O 1
ATOM 727 N N . LEU A 1 94 ? 15.478 -2.242 -6.858 1.00 70.62 94 LEU A N 1
ATOM 728 C CA . LEU A 1 94 ? 15.127 -2.779 -8.174 1.00 70.62 94 LEU A CA 1
ATOM 729 C C . LEU A 1 94 ? 15.957 -2.185 -9.325 1.00 70.62 94 LEU A C 1
ATOM 731 O O . LEU A 1 94 ? 15.925 -2.752 -10.419 1.00 70.62 94 LEU A O 1
ATOM 735 N N . GLU A 1 95 ? 16.714 -1.103 -9.104 1.00 69.38 95 GLU A N 1
ATOM 736 C CA . GLU A 1 95 ? 17.442 -0.354 -10.147 1.00 69.38 95 GLU A CA 1
ATOM 737 C C . GLU A 1 95 ? 18.448 -1.224 -10.922 1.00 69.38 95 GLU A C 1
ATOM 739 O O . GLU A 1 95 ? 18.625 -1.039 -12.124 1.00 69.38 95 GLU A O 1
ATOM 744 N N . GLU A 1 96 ? 19.035 -2.244 -10.284 1.00 67.31 96 GLU A N 1
ATOM 745 C CA . GLU A 1 96 ? 19.940 -3.195 -10.952 1.00 67.31 96 GLU A CA 1
ATOM 746 C C . GLU A 1 96 ? 19.219 -4.338 -11.693 1.00 67.31 96 GLU A C 1
ATOM 748 O O . GLU A 1 96 ? 19.819 -5.029 -12.518 1.00 67.31 96 GLU A O 1
ATOM 753 N N . LYS A 1 97 ? 17.931 -4.566 -11.409 1.00 70.06 97 LYS A N 1
ATOM 754 C CA . LYS A 1 97 ? 17.161 -5.727 -11.896 1.00 70.06 97 LYS A CA 1
ATOM 755 C C . LYS A 1 97 ? 16.139 -5.369 -12.973 1.00 70.06 97 LYS A C 1
ATOM 757 O O . LYS A 1 97 ? 15.649 -6.260 -13.669 1.00 70.06 97 LYS A O 1
ATOM 762 N N . VAL A 1 98 ? 15.801 -4.089 -13.110 1.00 76.25 98 VAL A N 1
ATOM 763 C CA . VAL A 1 98 ? 14.660 -3.619 -13.900 1.00 76.25 98 VAL A CA 1
ATOM 764 C C . VAL A 1 98 ? 15.078 -2.449 -14.788 1.00 76.25 98 VAL A C 1
ATOM 766 O O . VAL A 1 98 ? 15.837 -1.576 -14.378 1.00 76.25 98 VAL A O 1
ATOM 769 N N . ARG A 1 99 ? 14.587 -2.398 -16.033 1.00 81.50 99 ARG A N 1
ATOM 770 C CA . ARG A 1 99 ? 14.899 -1.273 -16.931 1.00 81.50 99 ARG A CA 1
ATOM 771 C C . ARG A 1 99 ? 14.248 0.021 -16.419 1.00 81.50 99 ARG A C 1
ATOM 773 O O . ARG A 1 99 ? 13.140 -0.045 -15.886 1.00 81.50 99 ARG A O 1
ATOM 780 N N . PRO A 1 100 ? 14.827 1.210 -16.673 1.00 79.50 100 PRO A N 1
ATOM 781 C CA . PRO A 1 100 ? 14.288 2.475 -16.159 1.00 79.50 100 PRO A CA 1
ATOM 782 C C . PRO A 1 100 ? 12.810 2.729 -16.496 1.00 79.50 100 PRO A C 1
ATOM 784 O O . PRO A 1 100 ? 12.045 3.203 -15.662 1.00 79.50 100 PRO A O 1
ATOM 787 N N . ASN A 1 101 ? 12.376 2.363 -17.705 1.00 80.00 101 ASN A N 1
ATOM 788 C CA . ASN A 1 101 ? 10.982 2.501 -18.133 1.00 80.00 101 ASN A CA 1
ATOM 789 C C . ASN A 1 101 ? 10.027 1.529 -17.417 1.00 80.00 101 ASN A C 1
ATOM 791 O O . ASN A 1 101 ? 8.881 1.877 -17.166 1.00 80.00 101 ASN A O 1
ATOM 795 N N . GLN A 1 102 ? 10.493 0.327 -17.078 1.00 82.75 102 GLN A N 1
ATOM 796 C CA . GLN A 1 102 ? 9.730 -0.638 -16.284 1.00 82.75 102 GLN A CA 1
ATOM 797 C C . GLN A 1 102 ? 9.652 -0.189 -14.821 1.00 82.75 102 GLN A C 1
ATOM 799 O O . GLN A 1 102 ? 8.592 -0.287 -14.212 1.00 82.75 102 GLN A O 1
ATOM 804 N N . MET A 1 103 ? 10.740 0.371 -14.287 1.00 82.81 103 MET A N 1
ATOM 805 C CA . MET A 1 103 ? 10.778 0.912 -12.930 1.00 82.81 103 MET A CA 1
ATOM 806 C C . MET A 1 103 ? 9.803 2.079 -12.756 1.00 82.81 103 MET A C 1
ATOM 808 O O . MET A 1 103 ? 9.090 2.131 -11.761 1.00 82.81 103 MET A O 1
ATOM 812 N N . ALA A 1 104 ? 9.704 2.970 -13.748 1.00 81.75 104 ALA A N 1
ATOM 813 C CA . ALA A 1 104 ? 8.713 4.044 -13.740 1.00 81.75 104 ALA A CA 1
ATOM 814 C C . ALA A 1 104 ? 7.269 3.505 -13.695 1.00 81.75 104 ALA A C 1
ATOM 816 O O . ALA A 1 104 ? 6.458 4.007 -12.923 1.00 81.75 104 ALA A O 1
ATOM 817 N N . CYS A 1 105 ? 6.956 2.453 -14.464 1.00 84.00 105 CYS A N 1
ATOM 818 C CA . CYS A 1 105 ? 5.639 1.807 -14.414 1.00 84.00 105 CYS A CA 1
ATOM 819 C C . CYS A 1 105 ? 5.353 1.145 -13.058 1.00 84.00 105 CYS A C 1
ATOM 821 O O . CYS A 1 105 ? 4.224 1.205 -12.580 1.00 84.00 105 CYS A O 1
ATOM 823 N N . ILE A 1 106 ? 6.354 0.512 -12.441 1.00 84.69 106 ILE A N 1
ATOM 824 C CA . ILE A 1 106 ? 6.217 -0.117 -11.119 1.00 84.69 106 ILE A CA 1
ATOM 825 C C . ILE A 1 106 ? 5.995 0.945 -10.043 1.00 84.69 106 ILE A C 1
ATOM 827 O O . ILE A 1 106 ? 5.076 0.811 -9.243 1.00 84.69 106 ILE A O 1
ATOM 831 N N . ALA A 1 107 ? 6.798 2.010 -10.052 1.00 83.50 107 ALA A N 1
ATOM 832 C CA . ALA A 1 107 ? 6.670 3.122 -9.118 1.00 83.50 107 ALA A CA 1
ATOM 833 C C . ALA A 1 107 ? 5.275 3.763 -9.193 1.00 83.50 107 ALA A C 1
ATOM 835 O O . ALA A 1 107 ? 4.613 3.892 -8.169 1.00 83.50 107 ALA A O 1
ATOM 836 N N . ASP A 1 108 ? 4.790 4.062 -10.402 1.00 85.69 108 ASP A N 1
ATOM 837 C CA . ASP A 1 108 ? 3.445 4.612 -10.626 1.00 85.69 108 ASP A CA 1
ATOM 838 C C . ASP A 1 108 ? 2.335 3.652 -10.155 1.00 85.69 108 ASP A C 1
ATOM 840 O O . ASP A 1 108 ? 1.347 4.074 -9.552 1.00 85.69 108 ASP A O 1
ATOM 844 N N . ALA A 1 109 ? 2.498 2.342 -10.369 1.00 88.81 109 ALA A N 1
ATOM 845 C CA . ALA A 1 109 ? 1.544 1.342 -9.891 1.00 88.81 109 ALA A CA 1
ATOM 846 C C . ALA A 1 109 ? 1.481 1.284 -8.354 1.00 88.81 109 ALA A C 1
ATOM 848 O O . ALA A 1 109 ? 0.393 1.192 -7.783 1.00 88.81 109 ALA A O 1
ATOM 849 N N . ILE A 1 110 ? 2.636 1.354 -7.691 1.00 87.06 110 ILE A N 1
ATOM 850 C CA . ILE A 1 110 ? 2.749 1.360 -6.228 1.00 87.06 110 ILE A CA 1
ATOM 851 C C . ILE A 1 110 ? 2.168 2.636 -5.646 1.00 87.06 110 ILE A C 1
ATOM 853 O O . ILE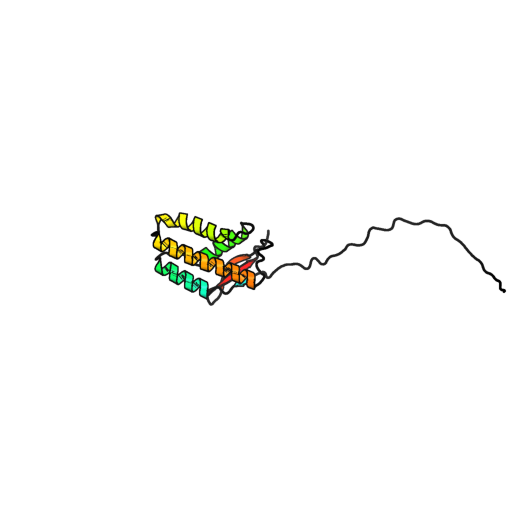 A 1 110 ? 1.402 2.567 -4.688 1.00 87.06 110 ILE A O 1
ATOM 857 N N . GLU A 1 111 ? 2.486 3.783 -6.242 1.00 85.44 111 GLU A N 1
ATOM 858 C CA . GLU A 1 111 ? 1.951 5.076 -5.828 1.00 85.44 111 GLU A CA 1
ATOM 859 C C . GLU A 1 111 ? 0.425 5.056 -5.873 1.00 85.44 111 GLU A C 1
ATOM 861 O O . GLU A 1 111 ? -0.236 5.360 -4.880 1.00 85.44 111 GLU A O 1
ATOM 866 N N . LYS A 1 112 ? -0.154 4.604 -6.990 1.00 89.12 112 LYS A N 1
ATOM 867 C CA . LYS A 1 112 ? -1.609 4.489 -7.149 1.00 89.12 112 LYS A CA 1
ATOM 868 C C . LYS A 1 112 ? -2.235 3.553 -6.120 1.00 89.12 112 LYS A C 1
ATOM 870 O O . LYS A 1 112 ? -3.290 3.882 -5.575 1.00 89.12 112 LYS A O 1
ATOM 875 N N . LEU A 1 113 ? -1.600 2.417 -5.831 1.00 89.94 113 LEU A N 1
ATOM 876 C CA . LEU A 1 113 ? -2.082 1.478 -4.818 1.00 89.94 113 LEU A CA 1
ATOM 877 C C . LEU A 1 113 ? -2.012 2.080 -3.404 1.00 89.94 113 LEU A C 1
ATOM 879 O O . LEU A 1 113 ? -2.988 2.002 -2.657 1.00 89.94 113 LEU A O 1
ATOM 883 N N . GLY A 1 114 ? -0.899 2.728 -3.053 1.00 86.62 114 GLY A N 1
ATOM 884 C CA . GLY A 1 114 ? -0.708 3.395 -1.765 1.00 86.62 114 GLY A CA 1
ATOM 885 C C . GLY A 1 114 ? -1.680 4.552 -1.550 1.00 86.62 114 GLY A C 1
ATOM 886 O O . GLY A 1 114 ? -2.328 4.640 -0.507 1.00 86.62 114 GLY A O 1
ATOM 887 N N . MET A 1 115 ? -1.867 5.395 -2.564 1.00 85.81 115 MET A N 1
ATOM 888 C CA . MET A 1 115 ? -2.828 6.497 -2.522 1.00 85.81 115 MET A CA 1
ATOM 889 C C . MET A 1 115 ? -4.268 5.995 -2.402 1.00 85.81 115 MET A C 1
ATOM 891 O O . MET A 1 115 ? -5.049 6.566 -1.640 1.00 85.81 115 MET A O 1
ATOM 895 N N . ALA A 1 116 ? -4.619 4.903 -3.091 1.00 89.50 116 ALA A N 1
ATOM 896 C CA . ALA A 1 116 ? -5.924 4.270 -2.937 1.00 89.50 116 ALA A CA 1
ATOM 897 C C . ALA A 1 116 ? -6.141 3.765 -1.503 1.00 89.50 116 ALA A C 1
ATOM 899 O O . ALA A 1 116 ? -7.213 3.989 -0.941 1.00 89.50 116 ALA A O 1
ATOM 900 N N . LEU A 1 117 ? -5.132 3.140 -0.885 1.00 87.56 117 LEU A N 1
ATOM 901 C CA . LEU A 1 117 ? -5.198 2.735 0.520 1.00 87.56 117 LEU A CA 1
ATOM 902 C C . LEU A 1 117 ? -5.452 3.942 1.431 1.00 87.56 117 LEU A C 1
ATOM 904 O O . LEU A 1 117 ? -6.433 3.938 2.173 1.00 87.56 117 LEU A O 1
ATOM 908 N N . VAL A 1 118 ? -4.619 4.982 1.350 1.00 83.06 118 VAL A N 1
ATOM 909 C CA . VAL A 1 118 ? -4.744 6.180 2.198 1.00 83.06 118 VAL A CA 1
ATOM 910 C C . VAL A 1 118 ? -6.122 6.822 2.045 1.00 83.06 118 VAL A C 1
ATOM 912 O O . VAL A 1 118 ? -6.778 7.116 3.043 1.00 83.06 118 VAL A O 1
ATOM 915 N N . GLU A 1 119 ? -6.597 6.994 0.812 1.00 85.25 119 GLU A N 1
ATOM 916 C CA . GLU A 1 119 ? -7.908 7.580 0.535 1.00 85.25 119 GLU A CA 1
ATOM 917 C C . GLU A 1 119 ? -9.042 6.758 1.162 1.00 85.25 119 GLU A C 1
ATOM 919 O O . GLU A 1 119 ? -9.910 7.309 1.840 1.00 85.25 119 GLU A O 1
ATOM 924 N N . ARG A 1 120 ? -9.018 5.428 1.023 1.00 87.38 120 ARG A N 1
ATOM 925 C CA . ARG A 1 120 ? -10.029 4.568 1.653 1.00 87.38 120 ARG A CA 1
ATOM 926 C C . ARG A 1 120 ? -9.977 4.634 3.175 1.00 87.38 120 ARG A C 1
ATOM 928 O O . A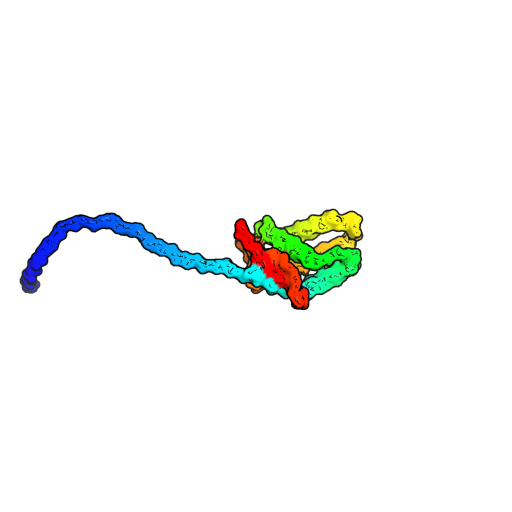RG A 1 120 ? -11.021 4.720 3.818 1.00 87.38 120 ARG A O 1
ATOM 935 N N . LEU A 1 121 ? -8.784 4.631 3.762 1.00 83.69 121 LEU A N 1
ATOM 936 C CA . LEU A 1 121 ? -8.633 4.746 5.211 1.00 83.69 121 LEU A CA 1
ATOM 937 C C . LEU A 1 121 ? -9.199 6.079 5.739 1.00 83.69 121 LEU A C 1
ATOM 939 O O . LEU A 1 121 ? -9.841 6.083 6.794 1.00 83.69 121 LEU A O 1
ATOM 943 N N . ARG A 1 122 ? -9.031 7.183 4.989 1.00 80.38 122 ARG A N 1
ATOM 944 C CA . ARG A 1 122 ? -9.668 8.483 5.285 1.00 80.38 122 ARG A CA 1
ATOM 945 C C . ARG A 1 122 ? -11.189 8.397 5.194 1.00 80.38 122 ARG A C 1
ATOM 947 O O . ARG A 1 122 ? -11.869 8.828 6.118 1.00 80.38 122 ARG A O 1
ATOM 954 N N . GLN A 1 123 ? -11.723 7.821 4.115 1.00 84.75 123 GLN A N 1
ATOM 955 C CA . GLN A 1 123 ? -13.172 7.683 3.897 1.00 84.75 123 GLN A CA 1
ATOM 956 C C . GLN A 1 123 ? -13.870 6.915 5.024 1.00 84.75 123 GLN A C 1
ATOM 958 O O . GLN A 1 123 ? -15.012 7.215 5.368 1.00 84.75 123 GLN A O 1
ATOM 963 N N . HIS A 1 124 ? -13.183 5.939 5.613 1.00 81.19 124 HIS A N 1
ATOM 964 C CA . HIS A 1 124 ? -13.715 5.131 6.704 1.00 81.19 124 HIS A CA 1
ATOM 965 C C . HIS A 1 124 ? -13.447 5.708 8.105 1.00 81.19 124 HIS A C 1
ATOM 967 O O . HIS A 1 124 ? -13.821 5.070 9.086 1.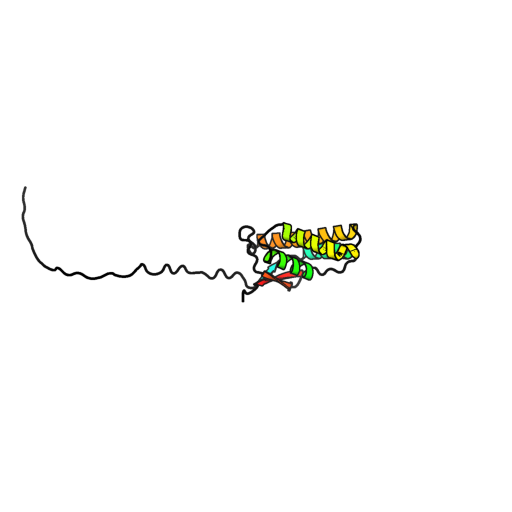00 81.19 124 HIS A O 1
ATOM 973 N N . ASN A 1 125 ? -12.829 6.893 8.225 1.00 77.94 125 ASN A N 1
ATOM 974 C CA . ASN A 1 125 ? -12.400 7.488 9.503 1.00 77.94 125 ASN A CA 1
ATOM 975 C C . ASN A 1 125 ? -11.528 6.542 10.355 1.00 77.94 125 ASN A C 1
ATOM 977 O O . ASN A 1 125 ? -11.542 6.596 11.580 1.00 77.94 125 ASN A O 1
ATOM 981 N N . ILE A 1 126 ? -10.787 5.641 9.704 1.00 77.81 126 ILE A N 1
ATOM 982 C CA . ILE A 1 126 ? -9.830 4.732 10.363 1.00 77.81 126 ILE A CA 1
ATOM 983 C C . ILE A 1 126 ? -8.440 5.377 10.405 1.00 77.81 126 ILE A C 1
ATOM 985 O O . ILE A 1 126 ? -7.581 4.994 11.196 1.00 77.81 126 ILE A O 1
ATOM 989 N N . TYR A 1 127 ? -8.237 6.377 9.552 1.00 73.88 127 TYR A N 1
ATOM 990 C CA . TYR A 1 127 ? -7.021 7.150 9.451 1.00 73.88 127 TYR A CA 1
ATOM 991 C C . TYR A 1 127 ? -7.341 8.639 9.518 1.00 73.88 127 TYR A C 1
ATOM 993 O O . TYR A 1 127 ? -8.150 9.165 8.748 1.00 73.88 127 TYR A O 1
ATOM 1001 N N . HIS A 1 128 ? -6.663 9.314 10.440 1.00 68.38 128 HIS A N 1
ATOM 1002 C CA . HIS A 1 128 ? -6.784 10.746 10.655 1.00 68.38 128 HIS A CA 1
ATOM 1003 C C . HIS A 1 128 ? -5.415 11.397 10.435 1.00 68.38 128 HIS A C 1
ATOM 1005 O O . HIS A 1 128 ? -4.561 11.299 11.319 1.00 68.38 128 HIS A O 1
ATOM 1011 N N . PRO A 1 129 ? -5.201 12.094 9.305 1.00 63.66 129 PRO A N 1
ATOM 1012 C CA . PRO A 1 129 ? -3.900 12.681 8.970 1.00 63.66 129 PRO A CA 1
ATOM 1013 C C . PRO A 1 129 ? -3.450 13.726 9.998 1.00 63.66 129 PRO A C 1
ATOM 1015 O O . PRO A 1 129 ? -2.263 13.908 10.209 1.00 63.66 129 PRO A O 1
ATOM 1018 N N . GLU A 1 130 ? -4.395 14.382 10.675 1.00 63.16 130 GLU A N 1
ATOM 1019 C CA . GLU A 1 130 ? -4.104 15.398 11.693 1.00 63.16 130 GLU A CA 1
ATOM 1020 C C . GLU A 1 130 ? -3.595 14.807 13.011 1.00 63.16 130 GLU A C 1
ATOM 1022 O O . GLU A 1 130 ? -2.962 15.507 13.794 1.00 63.16 130 GLU A O 1
ATOM 1027 N N . THR A 1 131 ? -3.879 13.528 13.276 1.00 64.62 131 THR A N 1
ATOM 1028 C CA . THR A 1 131 ? -3.476 12.863 14.527 1.00 64.62 131 THR A CA 1
ATOM 1029 C C . THR A 1 131 ? -2.409 11.794 14.321 1.00 64.62 131 THR A C 1
ATOM 1031 O O . THR A 1 131 ? -1.989 11.184 15.301 1.00 64.62 131 THR A O 1
ATOM 1034 N N . GLY A 1 132 ? -2.012 11.526 13.070 1.00 59.78 132 GLY A N 1
ATOM 1035 C CA . GLY A 1 132 ? -1.027 10.496 12.724 1.00 59.78 132 GLY A CA 1
ATOM 1036 C C . GLY A 1 132 ? -1.460 9.065 13.067 1.00 59.78 132 GLY A C 1
ATOM 1037 O O . GLY A 1 132 ? -0.659 8.140 13.002 1.00 59.78 132 GLY A O 1
ATOM 1038 N N . ARG A 1 133 ? -2.723 8.841 13.458 1.00 65.38 133 ARG A N 1
ATOM 1039 C CA . ARG A 1 133 ? -3.160 7.535 13.959 1.00 65.38 133 ARG A CA 1
ATOM 1040 C C . ARG A 1 133 ? -3.505 6.587 12.822 1.00 65.38 133 ARG A C 1
ATOM 1042 O O . ARG A 1 133 ? -4.551 6.719 12.187 1.00 65.38 133 ARG A O 1
ATOM 1049 N N . PHE A 1 134 ? -2.656 5.582 12.652 1.00 75.31 134 PHE A N 1
ATOM 1050 C CA . PHE A 1 134 ? -2.976 4.346 11.957 1.00 75.31 134 PHE A CA 1
ATOM 1051 C C . PHE A 1 134 ? -2.413 3.172 12.756 1.00 75.31 134 PHE A C 1
ATOM 1053 O O . PHE A 1 134 ? -1.227 2.880 12.710 1.00 75.31 134 PHE A O 1
ATOM 1060 N N . GLU A 1 135 ? -3.259 2.514 13.545 1.00 77.62 135 GLU A N 1
ATOM 1061 C CA . GLU A 1 135 ? -2.827 1.445 14.460 1.00 77.62 135 GLU A CA 1
ATOM 1062 C C . GLU A 1 135 ? -3.066 0.048 13.875 1.00 77.62 135 GLU A C 1
ATOM 1064 O O . GLU A 1 135 ? -3.265 -0.910 14.620 1.00 77.62 135 GLU A O 1
ATOM 1069 N N . TYR A 1 136 ? -3.086 -0.080 12.546 1.00 85.44 136 TYR A N 1
ATOM 1070 C CA . TYR A 1 136 ? -3.439 -1.322 11.869 1.00 85.44 136 TYR A CA 1
ATOM 1071 C C . TYR A 1 136 ? -2.328 -1.804 10.940 1.00 85.44 136 TYR A C 1
ATOM 1073 O O . TYR A 1 136 ? -1.836 -1.052 10.109 1.00 85.44 136 TYR A O 1
ATOM 1081 N N . GLY A 1 137 ? -1.980 -3.085 11.032 1.00 87.00 137 GLY A N 1
ATOM 1082 C CA . GLY A 1 137 ? -1.070 -3.746 10.098 1.00 87.00 137 GLY A CA 1
ATOM 1083 C C . GLY A 1 137 ? -1.832 -4.579 9.074 1.00 87.00 137 GLY A C 1
ATOM 1084 O O . GLY A 1 137 ? -2.890 -5.137 9.386 1.00 87.00 137 GLY A O 1
ATOM 1085 N N . PHE A 1 138 ? -1.292 -4.687 7.859 1.00 91.38 138 PHE A N 1
ATOM 1086 C CA . PHE A 1 138 ? -1.830 -5.595 6.846 1.00 91.38 138 PHE A CA 1
ATOM 1087 C C . PHE A 1 138 ? -1.773 -7.053 7.329 1.00 91.38 138 PHE A C 1
ATOM 1089 O O . PHE A 1 138 ? -0.751 -7.512 7.840 1.00 91.38 138 PHE A O 1
ATOM 1096 N N . TYR A 1 139 ? -2.877 -7.781 7.166 1.00 91.94 139 TYR A N 1
ATOM 1097 C CA . TYR A 1 139 ? -3.026 -9.174 7.597 1.00 91.94 139 TYR A CA 1
ATOM 1098 C C . TYR A 1 139 ? -3.222 -10.150 6.429 1.00 91.94 139 TYR A C 1
ATOM 1100 O O . TYR A 1 139 ? -2.969 -11.343 6.580 1.00 91.94 139 TYR A O 1
ATOM 1108 N N . GLY A 1 140 ? -3.683 -9.666 5.275 1.00 92.38 140 GLY A N 1
ATOM 1109 C CA . GLY A 1 140 ? -3.912 -10.486 4.089 1.00 92.38 140 GLY A CA 1
ATOM 1110 C C . GLY A 1 140 ? -5.141 -10.049 3.304 1.00 92.38 140 GLY A C 1
ATOM 1111 O O . GLY A 1 140 ? -5.688 -8.965 3.516 1.00 92.38 140 GLY A O 1
ATOM 1112 N N . PHE A 1 141 ? -5.599 -10.923 2.410 1.00 92.81 141 PHE A N 1
ATOM 1113 C CA . PHE A 1 141 ? -6.756 -10.670 1.557 1.00 92.81 141 PHE A CA 1
ATOM 1114 C C . PHE A 1 141 ? -7.969 -11.512 1.957 1.00 92.81 141 PHE A C 1
ATOM 1116 O O . PHE A 1 141 ? -7.865 -12.706 2.240 1.00 92.81 141 PHE A O 1
ATOM 1123 N N . ALA A 1 142 ? -9.138 -10.881 1.937 1.00 90.75 142 ALA A N 1
ATOM 1124 C CA . ALA A 1 142 ? -10.439 -11.536 1.903 1.00 90.75 142 ALA A CA 1
ATOM 1125 C C . ALA A 1 142 ? -10.903 -11.712 0.435 1.00 90.75 142 ALA A C 1
ATOM 1127 O O . ALA A 1 142 ? -10.298 -11.128 -0.473 1.00 90.75 142 ALA A O 1
ATOM 1128 N N . PRO A 1 143 ? -11.956 -12.515 0.164 1.00 86.69 143 PRO A N 1
ATOM 1129 C CA . PRO A 1 143 ? -12.441 -12.756 -1.196 1.00 86.69 143 PRO A CA 1
ATOM 1130 C C . PRO A 1 143 ? -12.657 -11.465 -1.995 1.00 86.69 143 PRO A C 1
ATOM 1132 O O . PRO A 1 143 ? -13.153 -10.480 -1.460 1.00 86.69 143 PRO A O 1
ATOM 1135 N N . GLY A 1 144 ? -12.300 -11.475 -3.282 1.00 83.44 144 GLY A N 1
ATOM 1136 C CA . GLY A 1 144 ? -12.415 -10.291 -4.142 1.00 83.44 144 GLY A CA 1
ATOM 1137 C C . GLY A 1 144 ? -11.296 -9.258 -3.966 1.00 83.44 144 GLY A C 1
ATOM 1138 O O . GLY A 1 144 ? -11.492 -8.104 -4.334 1.00 83.44 144 GLY A O 1
ATOM 1139 N N . ASN A 1 145 ? -10.135 -9.662 -3.434 1.00 85.69 145 ASN A N 1
ATOM 1140 C CA . ASN A 1 145 ? -8.973 -8.797 -3.187 1.00 85.69 145 ASN A CA 1
ATOM 1141 C C . ASN A 1 145 ? -9.280 -7.644 -2.217 1.00 85.69 145 ASN A C 1
ATOM 1143 O O . ASN A 1 145 ? -8.770 -6.534 -2.351 1.00 85.69 145 ASN A O 1
ATOM 1147 N N . MET A 1 146 ? -10.121 -7.909 -1.218 1.00 89.88 146 MET A N 1
ATOM 1148 C CA . MET A 1 146 ? -10.355 -6.960 -0.133 1.00 89.88 146 MET A CA 1
ATOM 1149 C C . MET A 1 146 ? -9.201 -7.046 0.867 1.00 89.88 146 MET A C 1
ATOM 1151 O O . MET A 1 146 ? -8.933 -8.117 1.410 1.00 89.88 146 MET A O 1
ATOM 1155 N N . ALA A 1 147 ? -8.518 -5.933 1.119 1.00 92.69 147 ALA A N 1
ATOM 1156 C CA . ALA A 1 147 ? -7.382 -5.891 2.028 1.00 92.69 147 ALA A CA 1
ATOM 1157 C C . ALA A 1 147 ? -7.865 -5.889 3.484 1.00 92.69 147 ALA A C 1
ATOM 1159 O O . ALA A 1 147 ? -8.681 -5.057 3.883 1.00 92.69 147 ALA A O 1
ATOM 1160 N N . VAL A 1 148 ? -7.365 -6.829 4.280 1.00 92.62 148 VAL A N 1
ATOM 1161 C CA . VAL A 1 148 ? -7.690 -6.959 5.700 1.00 92.62 148 VAL A CA 1
ATOM 1162 C C . VAL A 1 148 ? -6.551 -6.366 6.511 1.00 92.62 148 VAL A C 1
ATOM 1164 O O . VAL A 1 148 ? -5.410 -6.813 6.400 1.00 92.62 148 VAL A O 1
ATOM 1167 N N . PHE A 1 149 ? -6.872 -5.407 7.373 1.00 91.00 149 PHE A N 1
ATOM 1168 C CA . PHE A 1 149 ? -5.937 -4.849 8.341 1.00 91.00 149 PHE A CA 1
ATOM 1169 C C . PHE A 1 149 ? -6.412 -5.159 9.756 1.00 91.00 149 PHE A C 1
ATOM 1171 O O . PHE A 1 149 ? -7.614 -5.190 10.024 1.00 91.00 149 PHE A O 1
ATOM 1178 N N . ARG A 1 150 ? -5.479 -5.406 10.675 1.00 90.12 150 ARG A N 1
ATOM 1179 C CA . ARG A 1 150 ? -5.776 -5.728 12.077 1.00 90.12 150 ARG A CA 1
ATOM 1180 C C . ARG A 1 150 ? -5.052 -4.793 13.015 1.00 90.12 150 ARG A C 1
ATOM 1182 O O . ARG A 1 150 ? -3.935 -4.384 12.709 1.00 90.12 150 ARG A O 1
ATOM 1189 N N . THR A 1 151 ? -5.673 -4.496 14.153 1.00 85.38 151 THR A N 1
ATOM 1190 C CA . THR A 1 151 ? -5.045 -3.659 15.171 1.00 85.38 151 THR A CA 1
ATOM 1191 C C . THR A 1 151 ? -3.727 -4.276 15.621 1.00 85.38 151 THR A C 1
ATOM 1193 O O . THR A 1 151 ? -3.638 -5.457 15.969 1.00 85.38 151 THR A O 1
ATOM 1196 N N . LEU A 1 152 ? -2.685 -3.459 15.620 1.00 77.00 152 LEU A N 1
ATOM 1197 C CA . LEU A 1 152 ? -1.412 -3.784 16.227 1.00 77.00 152 LEU A CA 1
ATOM 1198 C C . LEU A 1 152 ? -1.601 -3.602 17.726 1.00 77.00 152 LEU A C 1
ATOM 1200 O O . LEU A 1 152 ? -1.521 -2.490 18.242 1.00 77.00 152 LEU A O 1
ATOM 1204 N N . MET A 1 153 ? -1.948 -4.678 18.434 1.00 60.28 153 MET A N 1
ATOM 1205 C CA . MET A 1 153 ? -2.028 -4.608 19.890 1.00 60.28 153 MET A CA 1
ATOM 1206 C C . MET A 1 153 ? -0.683 -4.110 20.428 1.00 60.28 153 MET A C 1
ATOM 1208 O O . MET A 1 153 ? 0.333 -4.791 20.271 1.00 60.28 153 MET A O 1
ATOM 1212 N N . ARG A 1 154 ? -0.682 -2.927 21.058 1.00 52.94 154 ARG A N 1
ATOM 1213 C CA . ARG A 1 154 ? 0.456 -2.462 21.855 1.00 52.94 154 ARG A CA 1
ATOM 1214 C C . ARG A 1 154 ? 0.628 -3.464 22.997 1.00 52.94 154 ARG A C 1
ATOM 1216 O O . ARG A 1 154 ? -0.229 -3.532 23.877 1.00 52.94 154 ARG A O 1
ATOM 1223 N N . ARG A 1 155 ? 1.663 -4.301 22.915 1.00 40.50 155 ARG A N 1
ATOM 1224 C CA . ARG A 1 155 ? 2.147 -5.076 24.061 1.00 40.50 155 ARG A CA 1
ATOM 1225 C C . ARG A 1 155 ? 2.885 -4.161 25.024 1.00 40.50 155 ARG A C 1
ATOM 1227 O O . ARG A 1 155 ? 3.553 -3.228 24.528 1.00 40.50 155 ARG A O 1
#

Secondary structure (DSSP, 8-state):
-----------------------------------SEEEEE-HHHHHHHHHHHHHHT----HHHHHHHHHHHHHHSS--THHHHHHHHHHHHHHTTTS-HHHHHHHHHHHHHHHHHHHHHHHHTTS-BTTTTB--EEEEEEETTTEEEEEE----

pLDDT: mean 71.63, std 18.19, range [31.05, 92.94]

Foldseek 3Di:
DDDDDDDDDDDDDDDDDDDDDDPDPPPPPVPPDDDQKDWFPCLVLQVLLVVLLVVQVDDDHVLVLQQQLLVLLLVDLDDLCSLVVVLVVVCVVCVVPGDPVSSVSNSVSSNSSSVSVVVRCVVVVCDDSVRSDNQWGFDDADPSRTTMTGGPPDD